Protein AF-A0A914LBF3-F1 (afdb_monomer_lite)

Sequence (104 aa):
METSFIPERTFPGDSPLQDTIKIFNRIMKYHSPISFFVFHPPNISDPVELNNFNKMINIIQNLPNTLHVQIWLNGYLEVSEEYGMKGAEELERHLKTDGVMEGR

Foldseek 3Di:
DPPDDDVLVVDDPPDPVNVVVVVVVVCCVLQPDDDDDDPDQFPCVDPVSVVVVVVVVVVVCPDPSRPDDDDVVVVLVVQCVVVPPVSNVVVVVVCVVVVVPPDD

Structure (mmCIF, N/CA/C/O backbone):
data_AF-A0A914LBF3-F1
#
_entry.id   AF-A0A914LBF3-F1
#
loop_
_atom_site.group_PDB
_atom_site.id
_atom_site.type_symbol
_atom_site.label_atom_id
_atom_site.label_alt_id
_atom_site.label_comp_id
_atom_site.label_asym_id
_atom_site.label_entity_id
_atom_site.label_seq_id
_atom_site.pdbx_PDB_ins_code
_atom_site.Cartn_x
_atom_site.Cartn_y
_atom_site.Cartn_z
_atom_site.occupancy
_atom_site.B_iso_or_equiv
_atom_site.auth_seq_id
_atom_site.auth_comp_id
_atom_site.auth_asym_id
_atom_site.auth_atom_id
_atom_site.pdbx_PDB_model_num
ATOM 1 N N . MET A 1 1 ? -33.937 3.669 1.494 1.00 38.25 1 MET A N 1
ATOM 2 C CA . MET A 1 1 ? -33.582 3.439 2.908 1.00 38.25 1 MET A CA 1
ATOM 3 C C . MET A 1 1 ? -32.070 3.427 2.982 1.00 38.25 1 MET A C 1
ATOM 5 O O . MET A 1 1 ? -31.472 2.520 2.425 1.00 38.25 1 MET A O 1
ATOM 9 N N . GLU A 1 2 ? -31.456 4.451 3.572 1.00 47.25 2 GLU A N 1
ATOM 10 C CA . GLU A 1 2 ? -30.031 4.396 3.907 1.00 47.25 2 GLU A CA 1
ATOM 11 C C . GLU A 1 2 ? -29.868 3.446 5.092 1.00 47.25 2 GLU A C 1
ATOM 13 O O . GLU A 1 2 ? -30.124 3.801 6.240 1.00 47.25 2 GLU A O 1
ATOM 18 N N . THR A 1 3 ? -29.499 2.202 4.816 1.00 51.06 3 THR A N 1
ATOM 19 C CA . THR A 1 3 ? -28.997 1.294 5.846 1.00 51.06 3 THR A CA 1
ATOM 20 C C . THR A 1 3 ? -27.512 1.586 6.023 1.00 51.06 3 THR A C 1
ATOM 22 O O . THR A 1 3 ? -26.664 0.821 5.566 1.00 51.06 3 THR A O 1
ATOM 25 N N . SER A 1 4 ? -27.173 2.730 6.621 1.00 66.75 4 SER A N 1
ATOM 26 C CA . SER A 1 4 ? -25.804 2.930 7.084 1.00 66.75 4 SER A CA 1
ATOM 27 C C . SER A 1 4 ? -25.610 2.033 8.302 1.00 66.75 4 SER A C 1
ATOM 29 O O . SER A 1 4 ? -26.270 2.173 9.331 1.00 66.75 4 SER A O 1
ATOM 31 N N . PHE A 1 5 ? -24.763 1.020 8.152 1.00 75.00 5 PHE A N 1
ATOM 32 C CA . PHE A 1 5 ? -24.291 0.234 9.281 1.00 75.00 5 PHE A CA 1
ATOM 33 C C . PHE A 1 5 ? -23.661 1.195 10.301 1.00 75.00 5 PHE A C 1
ATOM 35 O O . PHE A 1 5 ? -22.791 1.983 9.937 1.00 75.00 5 PHE A O 1
ATOM 42 N N . ILE A 1 6 ? -24.128 1.157 11.554 1.00 76.62 6 ILE A N 1
ATOM 43 C CA . ILE A 1 6 ? -23.588 1.953 12.667 1.00 76.62 6 ILE A CA 1
ATOM 44 C C . ILE A 1 6 ? -22.828 0.979 13.576 1.00 76.62 6 ILE A C 1
ATOM 46 O O . ILE A 1 6 ? -23.473 0.297 14.382 1.00 76.62 6 IL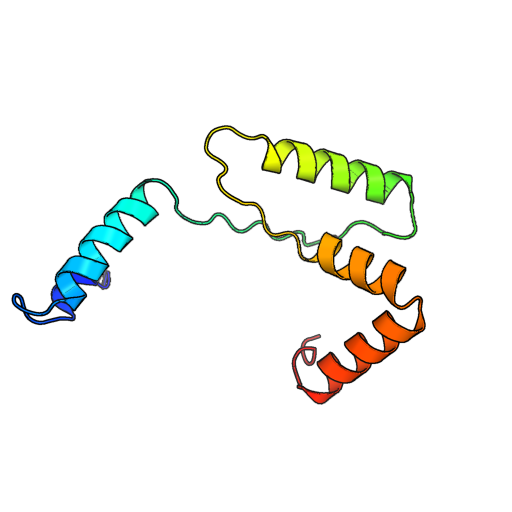E A O 1
ATOM 50 N N . PRO A 1 7 ? -21.490 0.874 13.451 1.00 75.06 7 PRO A N 1
ATOM 51 C CA . PRO A 1 7 ? -20.688 -0.114 14.172 1.00 75.06 7 PRO A CA 1
ATOM 52 C C . PRO A 1 7 ? -20.920 -0.096 15.688 1.00 75.06 7 PRO A C 1
ATOM 54 O O . PRO A 1 7 ? -20.982 -1.153 16.314 1.00 75.06 7 PRO A O 1
ATOM 57 N N . GLU A 1 8 ? -21.143 1.083 16.271 1.00 74.75 8 GLU A N 1
ATOM 58 C CA . GLU A 1 8 ? -21.365 1.299 17.705 1.00 74.75 8 GLU A CA 1
ATOM 59 C C . GLU A 1 8 ? -22.624 0.608 18.245 1.00 74.75 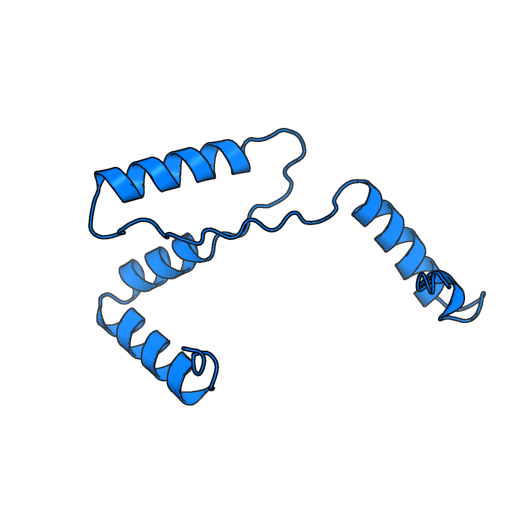8 GLU A C 1
ATOM 61 O O . GLU A 1 8 ? -22.708 0.333 19.440 1.00 74.75 8 GLU A O 1
ATOM 66 N N . ARG A 1 9 ? -23.604 0.312 17.380 1.00 80.62 9 ARG A N 1
ATOM 67 C CA . ARG A 1 9 ? -24.844 -0.390 17.757 1.00 80.62 9 ARG A CA 1
ATOM 68 C C . ARG A 1 9 ? -24.722 -1.912 17.682 1.00 80.62 9 ARG A C 1
ATOM 70 O O . ARG A 1 9 ? -25.665 -2.607 18.041 1.00 80.62 9 ARG A O 1
ATOM 77 N N . THR A 1 10 ? -23.583 -2.421 17.214 1.00 84.19 10 THR A N 1
ATOM 78 C CA . THR A 1 10 ? -23.348 -3.861 17.022 1.00 84.19 10 THR A CA 1
ATOM 79 C C . THR A 1 10 ? -23.048 -4.574 18.339 1.00 84.19 10 THR A C 1
ATOM 81 O O . THR A 1 10 ? -23.326 -5.762 18.468 1.00 84.19 10 THR A O 1
ATOM 84 N N . PHE A 1 11 ? -22.505 -3.858 19.329 1.00 84.81 11 PHE A N 1
ATOM 85 C CA . PHE A 1 11 ? -22.080 -4.429 20.606 1.00 84.81 11 PHE A CA 1
ATOM 86 C C . PHE A 1 11 ? -22.853 -3.827 21.789 1.00 84.81 11 PHE A C 1
ATOM 88 O O . PHE A 1 11 ? -23.205 -2.643 21.743 1.00 84.81 11 PHE A O 1
ATOM 95 N N . PRO A 1 12 ? -23.087 -4.612 22.861 1.00 84.94 12 PRO A N 1
ATOM 96 C CA . PRO A 1 12 ? -23.643 -4.114 24.118 1.00 84.94 12 PRO A CA 1
ATOM 97 C C . PRO A 1 12 ? -22.860 -2.921 24.683 1.00 84.94 12 PRO A C 1
ATOM 99 O O . PRO A 1 12 ? -21.648 -2.823 24.496 1.00 84.94 12 PRO A O 1
ATOM 102 N N . GLY A 1 13 ? -23.558 -2.026 25.389 1.00 80.06 13 GLY A N 1
ATOM 103 C CA . GLY A 1 13 ? -23.012 -0.766 25.922 1.00 80.06 13 GLY A CA 1
ATOM 104 C C . GLY A 1 13 ? -21.833 -0.909 26.889 1.00 80.06 13 GLY A C 1
ATOM 105 O O . GLY A 1 13 ? -21.025 0.002 27.024 1.00 80.06 13 GLY A O 1
ATOM 106 N N . ASP A 1 14 ? -21.745 -2.049 27.559 1.00 86.50 14 ASP A N 1
ATOM 107 C CA . ASP A 1 14 ? -20.717 -2.425 28.529 1.00 86.50 14 ASP A CA 1
ATOM 108 C C . ASP A 1 14 ? -19.603 -3.291 27.916 1.00 86.50 14 ASP A C 1
ATOM 110 O O . ASP A 1 14 ? -18.669 -3.694 28.609 1.00 86.50 14 ASP A O 1
ATOM 114 N N . SER A 1 15 ? -19.676 -3.582 26.613 1.00 86.69 15 SER A N 1
ATOM 115 C CA . SER A 1 15 ? -18.660 -4.373 25.933 1.00 86.69 15 SER A CA 1
ATOM 116 C C . SER A 1 15 ? -17.365 -3.571 25.766 1.00 86.69 15 SER A C 1
ATOM 118 O O . SER A 1 15 ? -17.397 -2.485 25.181 1.00 86.69 15 SER A O 1
ATOM 120 N N . PRO A 1 16 ? -16.195 -4.137 26.119 1.00 85.81 16 PRO A N 1
ATOM 121 C CA . PRO A 1 16 ? -14.895 -3.542 25.792 1.00 85.81 16 PRO A CA 1
ATOM 122 C C . PRO A 1 16 ? -14.710 -3.258 24.289 1.00 85.81 16 PRO A C 1
ATOM 124 O O . PRO A 1 16 ? -13.939 -2.378 23.906 1.00 85.81 16 PRO A O 1
ATOM 127 N N . LEU A 1 17 ? -15.450 -3.964 23.422 1.00 87.06 17 LEU A N 1
ATOM 128 C CA . LEU A 1 17 ? -15.426 -3.759 21.973 1.00 87.06 17 LEU A CA 1
ATOM 129 C C . LEU A 1 17 ? -16.046 -2.420 21.549 1.00 87.06 17 LEU A C 1
ATOM 131 O O . LEU A 1 17 ? -15.633 -1.866 20.528 1.00 87.06 17 LEU A O 1
ATOM 135 N N . GLN A 1 18 ? -16.974 -1.850 22.332 1.00 86.12 18 GLN A N 1
ATOM 136 C CA . GLN A 1 18 ? -17.455 -0.490 22.068 1.00 86.12 18 GLN A CA 1
ATOM 137 C C . GLN A 1 18 ? -16.329 0.535 22.191 1.00 86.12 18 GLN A C 1
ATOM 139 O O . GLN A 1 18 ? -16.257 1.469 21.390 1.00 86.12 18 GLN A O 1
ATOM 144 N N . ASP A 1 19 ? -15.437 0.368 23.164 1.00 84.69 19 ASP A N 1
ATOM 145 C CA . ASP A 1 19 ? -14.317 1.287 23.347 1.00 84.69 19 ASP A CA 1
ATOM 146 C C . ASP A 1 19 ? -13.280 1.126 22.235 1.00 84.69 19 ASP A C 1
ATOM 148 O O . ASP A 1 19 ? -12.766 2.124 21.724 1.00 84.69 19 ASP A O 1
ATOM 152 N N . THR A 1 20 ? -13.060 -0.106 21.763 1.00 87.69 20 THR A N 1
ATOM 153 C CA . THR A 1 20 ? -12.254 -0.358 20.560 1.00 87.69 20 THR A CA 1
ATOM 154 C C . THR A 1 20 ? -12.827 0.357 19.333 1.00 87.69 20 THR A C 1
ATOM 156 O O . THR A 1 20 ? -12.077 1.032 18.628 1.00 87.69 20 THR A O 1
ATOM 159 N N . ILE A 1 21 ? -14.145 0.291 19.096 1.00 86.69 21 ILE A N 1
ATOM 160 C CA . ILE A 1 21 ? -14.789 0.991 17.969 1.00 86.69 21 ILE A CA 1
ATOM 161 C C . ILE A 1 21 ? -14.627 2.505 18.083 1.00 86.69 21 ILE A C 1
ATOM 163 O O . ILE A 1 21 ? -14.311 3.154 17.089 1.00 86.69 21 ILE A O 1
ATOM 167 N N . LYS A 1 22 ? -14.803 3.090 19.274 1.00 83.19 22 LYS A N 1
ATOM 168 C CA . LYS A 1 22 ? -14.623 4.542 19.469 1.00 83.19 22 LYS A CA 1
ATOM 169 C C . LYS A 1 22 ? -13.200 4.980 19.122 1.00 83.19 22 LYS A C 1
ATOM 171 O O . LYS A 1 22 ? -13.019 5.997 18.450 1.00 83.19 22 LYS A O 1
ATOM 176 N N . ILE A 1 23 ? -12.197 4.217 19.564 1.00 85.19 23 ILE A N 1
ATOM 177 C CA . ILE A 1 23 ? -10.785 4.474 19.246 1.00 85.19 23 ILE A CA 1
ATOM 178 C C . ILE A 1 23 ? -10.558 4.340 17.738 1.00 85.19 23 ILE A C 1
ATOM 180 O O . ILE A 1 23 ? -9.999 5.248 17.124 1.00 85.19 23 ILE A O 1
ATOM 184 N N . PHE A 1 24 ? -11.046 3.256 17.135 1.00 84.81 24 PHE A N 1
ATOM 185 C CA . PHE A 1 24 ? -10.931 3.009 15.702 1.00 84.81 24 PHE A CA 1
ATOM 186 C C . PHE A 1 24 ? -11.570 4.130 14.874 1.00 84.81 24 PHE A C 1
ATOM 188 O O . PHE A 1 24 ? -10.905 4.718 14.028 1.00 84.81 24 PHE A O 1
ATOM 195 N N . ASN A 1 25 ? -12.813 4.515 15.170 1.00 83.31 25 ASN A N 1
ATOM 196 C CA . ASN A 1 25 ? -13.523 5.581 14.459 1.00 83.31 25 ASN A CA 1
ATOM 197 C C . ASN A 1 25 ? -12.821 6.931 14.606 1.00 83.31 25 ASN A C 1
ATOM 199 O O . ASN A 1 25 ? -12.772 7.711 13.654 1.00 83.31 25 ASN A O 1
ATOM 203 N N . ARG A 1 26 ? -12.217 7.202 15.770 1.00 83.06 26 ARG A N 1
ATOM 204 C CA . ARG A 1 26 ? -11.382 8.390 15.955 1.00 83.06 26 ARG A CA 1
ATOM 205 C C . ARG A 1 26 ? -10.153 8.350 15.051 1.00 83.06 26 ARG A C 1
ATOM 207 O O . ARG A 1 26 ? -9.878 9.356 14.412 1.00 83.06 26 ARG A O 1
ATOM 214 N N . ILE A 1 27 ? -9.447 7.223 14.970 1.00 81.31 27 ILE A N 1
ATOM 215 C CA . ILE A 1 27 ? -8.276 7.065 14.092 1.00 81.31 27 ILE A CA 1
ATOM 216 C C . ILE A 1 27 ? -8.691 7.221 12.625 1.00 81.31 27 ILE A C 1
ATOM 218 O O . ILE A 1 27 ? -8.134 8.055 11.916 1.00 81.31 27 ILE A O 1
ATOM 222 N N . MET A 1 28 ? -9.719 6.494 12.188 1.00 80.38 28 MET A N 1
ATOM 223 C CA . MET A 1 28 ? -10.184 6.486 10.797 1.00 80.38 28 MET A CA 1
ATOM 224 C C . MET A 1 28 ? -10.725 7.840 10.339 1.00 80.38 28 MET A C 1
ATOM 226 O O . MET A 1 28 ? -10.562 8.198 9.176 1.00 80.38 28 MET A O 1
ATOM 230 N N . LYS A 1 29 ? -11.304 8.638 11.246 1.00 80.25 29 LYS A N 1
ATOM 231 C CA . LYS A 1 29 ? -11.722 10.014 10.942 1.00 80.25 29 LYS A CA 1
ATOM 232 C C . LYS A 1 29 ? -10.554 10.900 10.489 1.00 80.25 29 LYS A C 1
ATOM 234 O O . LYS A 1 29 ? -10.772 11.805 9.688 1.00 80.25 29 LYS A O 1
ATOM 239 N N . TYR A 1 30 ? -9.346 10.668 11.003 1.00 78.56 30 TYR A N 1
ATOM 240 C CA . TYR A 1 30 ? -8.155 11.459 10.663 1.00 78.56 30 TYR A CA 1
ATOM 241 C C . TYR A 1 30 ? -7.217 10.752 9.677 1.00 78.56 30 TYR A C 1
ATOM 243 O O . TYR A 1 30 ? -6.434 11.418 9.006 1.00 78.56 30 TYR A O 1
ATOM 251 N N . HIS A 1 31 ? -7.300 9.424 9.580 1.00 78.56 31 HIS A N 1
ATOM 252 C CA . HIS A 1 31 ? -6.336 8.587 8.865 1.00 78.56 31 HIS A CA 1
ATOM 253 C C . HIS A 1 31 ? -7.008 7.518 7.999 1.00 78.56 31 HIS A C 1
ATOM 255 O O . HIS A 1 31 ? -6.521 6.393 7.912 1.00 78.56 31 HIS A O 1
ATOM 261 N N . SER A 1 32 ? -8.142 7.844 7.373 1.00 78.62 32 SER A N 1
ATOM 262 C CA . SER A 1 32 ? -8.800 6.902 6.467 1.00 78.62 32 SER A CA 1
ATOM 263 C C . SER A 1 32 ? -7.824 6.464 5.366 1.00 78.62 32 SER A C 1
ATOM 265 O O . SER A 1 32 ? -7.198 7.325 4.741 1.00 78.62 32 SER A O 1
ATOM 267 N N . PRO A 1 33 ? -7.696 5.154 5.098 1.00 80.50 33 PRO A N 1
ATOM 268 C CA . PRO A 1 33 ? -6.838 4.669 4.036 1.00 80.50 33 PRO A CA 1
ATOM 269 C C . PRO A 1 33 ? -7.357 5.182 2.694 1.00 80.50 33 PRO A C 1
ATOM 271 O O . PRO A 1 33 ? -8.563 5.210 2.441 1.00 80.50 33 PRO A O 1
ATOM 274 N N . ILE A 1 34 ? -6.424 5.582 1.837 1.00 81.06 34 ILE A N 1
ATOM 275 C CA . ILE A 1 34 ? -6.690 5.926 0.445 1.00 81.06 34 ILE A CA 1
ATOM 276 C C . ILE A 1 34 ? -6.011 4.857 -0.400 1.00 81.06 34 ILE A C 1
ATOM 278 O O . ILE A 1 34 ? -4.810 4.622 -0.269 1.00 81.06 34 ILE A O 1
ATOM 282 N N . SER A 1 35 ? -6.785 4.203 -1.258 1.00 82.62 35 SER A N 1
ATOM 283 C CA . SER A 1 35 ? -6.273 3.212 -2.200 1.00 82.62 35 SER A CA 1
ATOM 284 C C . SER A 1 35 ? -6.172 3.833 -3.586 1.00 82.62 35 SER A C 1
ATOM 286 O O . SER A 1 35 ? -7.152 4.362 -4.108 1.00 82.62 35 SER A O 1
ATOM 288 N N . PHE A 1 36 ? -4.988 3.748 -4.188 1.00 79.25 36 PHE A N 1
ATOM 289 C CA . PHE A 1 36 ? -4.754 4.138 -5.573 1.00 79.25 36 PHE A CA 1
ATOM 290 C C . PHE A 1 36 ? -4.633 2.880 -6.426 1.00 79.25 36 PHE A C 1
ATOM 292 O O . PHE A 1 36 ? -3.840 1.993 -6.115 1.00 79.25 36 PHE A O 1
ATOM 299 N N . PHE A 1 37 ? -5.404 2.819 -7.508 1.00 81.06 37 PHE A N 1
ATOM 300 C CA . PHE A 1 37 ? -5.350 1.728 -8.474 1.00 81.06 37 PHE A CA 1
ATOM 301 C C . PHE A 1 37 ? -4.755 2.248 -9.776 1.00 81.06 37 PHE A C 1
ATOM 303 O O . PHE A 1 37 ? -5.263 3.201 -10.369 1.00 81.06 37 PHE A O 1
ATOM 310 N N . VAL A 1 38 ? -3.659 1.630 -10.208 1.00 78.88 38 VAL A N 1
ATOM 311 C CA . VAL A 1 38 ? -2.970 1.979 -11.450 1.00 78.88 38 VAL A CA 1
ATOM 312 C C . VAL A 1 38 ? -3.364 0.950 -12.500 1.00 78.88 38 VAL A C 1
ATOM 314 O O . VAL A 1 38 ? -2.898 -0.181 -12.474 1.00 78.88 38 VAL A O 1
ATOM 317 N N . PHE A 1 39 ? -4.257 1.344 -13.408 1.00 77.94 39 PHE A N 1
ATOM 318 C CA . PHE A 1 39 ? -4.796 0.447 -14.439 1.00 77.94 39 PHE A CA 1
ATOM 319 C C . PHE A 1 39 ? -3.801 0.141 -15.564 1.00 77.94 39 PHE A C 1
ATOM 321 O O . PHE A 1 39 ? -3.909 -0.890 -16.215 1.00 77.94 39 PHE A O 1
ATOM 328 N N . HIS A 1 40 ? -2.830 1.027 -15.776 1.00 82.38 40 HIS A N 1
ATOM 329 C CA . HIS A 1 40 ? -1.744 0.839 -16.732 1.00 82.38 40 HIS A CA 1
ATOM 330 C C . HIS A 1 40 ? -0.430 0.901 -15.949 1.00 82.38 40 HIS A C 1
ATOM 332 O O . HIS A 1 40 ? 0.068 2.005 -15.706 1.00 82.38 40 HIS A O 1
ATOM 338 N N . PRO A 1 41 ? 0.068 -0.240 -15.436 1.00 81.88 41 PRO A N 1
ATOM 339 C CA . PRO A 1 41 ? 1.307 -0.259 -14.670 1.00 81.88 41 PRO A CA 1
ATOM 340 C C . PRO A 1 41 ? 2.485 0.168 -15.559 1.00 81.88 41 PRO A C 1
ATOM 342 O O . PRO A 1 41 ? 2.427 -0.038 -16.773 1.00 81.88 41 PRO A O 1
ATOM 345 N N . PRO A 1 42 ? 3.549 0.757 -14.982 1.00 85.75 42 PRO A N 1
ATOM 346 C CA . PRO A 1 42 ? 4.736 1.100 -15.756 1.00 85.75 42 PRO A CA 1
ATOM 347 C C . PRO A 1 42 ? 5.358 -0.166 -16.350 1.00 85.75 42 PRO A C 1
ATOM 349 O O . PRO A 1 42 ? 5.398 -1.214 -15.694 1.00 85.75 42 PRO A O 1
ATOM 352 N N . ASN A 1 43 ? 5.911 -0.064 -17.554 1.00 87.25 43 ASN A N 1
ATOM 353 C CA . ASN A 1 43 ? 6.822 -1.083 -18.044 1.00 87.25 43 ASN A CA 1
ATOM 354 C C . ASN A 1 43 ? 8.110 -1.045 -17.209 1.00 87.25 43 ASN A C 1
ATOM 356 O O . ASN A 1 43 ? 8.972 -0.193 -17.405 1.00 87.25 43 ASN A O 1
ATOM 360 N N . ILE A 1 44 ? 8.256 -1.985 -16.276 1.00 85.31 44 ILE A N 1
ATOM 361 C CA . ILE A 1 44 ? 9.398 -2.035 -15.350 1.00 85.31 44 ILE A CA 1
ATOM 362 C C . ILE A 1 44 ? 10.736 -2.335 -16.039 1.00 85.31 44 ILE A C 1
ATOM 364 O O . ILE A 1 44 ? 11.789 -2.099 -15.454 1.00 85.31 44 ILE A O 1
ATOM 368 N N . SER A 1 45 ? 10.706 -2.847 -17.274 1.00 84.50 45 SER A N 1
ATOM 369 C CA . SER A 1 45 ? 11.904 -3.040 -18.096 1.00 84.50 45 SER A CA 1
ATOM 370 C C . SER A 1 45 ? 12.327 -1.766 -18.834 1.00 84.50 45 SER A C 1
ATOM 372 O O . SER A 1 45 ? 13.454 -1.703 -19.323 1.00 84.50 45 SER A O 1
ATOM 374 N N . ASP A 1 46 ? 11.454 -0.755 -18.915 1.00 90.44 46 ASP A N 1
ATOM 375 C CA . ASP A 1 46 ? 11.800 0.568 -19.425 1.00 90.44 46 ASP A CA 1
ATOM 376 C C . ASP A 1 46 ? 12.274 1.463 -18.258 1.00 90.44 46 ASP A C 1
ATOM 378 O O . ASP A 1 46 ? 11.483 1.827 -17.378 1.00 90.44 46 ASP A O 1
ATOM 382 N N . PRO A 1 47 ? 13.559 1.867 -18.229 1.00 88.69 47 PRO A N 1
ATOM 383 C CA . PRO A 1 47 ? 14.101 2.671 -17.136 1.00 88.69 47 PRO A CA 1
ATOM 384 C C . PRO A 1 47 ? 13.463 4.064 -17.034 1.00 88.69 47 PRO A C 1
ATOM 386 O O . PRO A 1 47 ? 13.458 4.660 -15.953 1.00 88.69 47 PRO A O 1
ATOM 389 N N . VAL A 1 48 ? 12.926 4.608 -18.131 1.00 92.75 48 VAL A N 1
ATOM 390 C CA . VAL A 1 48 ? 12.255 5.914 -18.137 1.00 92.75 48 VAL A CA 1
ATOM 391 C C . VAL A 1 48 ? 10.884 5.800 -17.482 1.00 92.75 48 VAL A C 1
ATOM 393 O O . VAL A 1 48 ? 10.562 6.611 -16.607 1.00 92.75 48 VAL A O 1
ATOM 396 N N . GLU A 1 49 ? 10.096 4.791 -17.856 1.00 90.12 49 GLU A N 1
ATOM 397 C CA . GLU A 1 49 ? 8.779 4.556 -17.253 1.00 90.12 49 GLU A CA 1
ATOM 398 C C . GLU A 1 49 ? 8.889 4.222 -15.764 1.00 90.12 49 GLU A C 1
ATOM 400 O O . GLU A 1 49 ? 8.187 4.828 -14.947 1.00 90.12 49 GLU A O 1
ATOM 405 N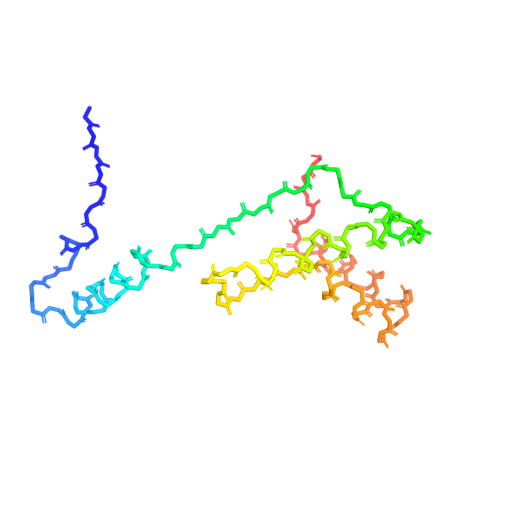 N . LEU A 1 50 ? 9.824 3.343 -15.390 1.00 87.81 50 LEU A N 1
ATOM 406 C CA . LEU A 1 50 ? 10.071 2.987 -13.992 1.00 87.81 50 LEU A CA 1
ATOM 407 C C . LEU A 1 50 ? 10.480 4.209 -13.154 1.00 87.81 50 LEU A C 1
ATOM 409 O O . LEU A 1 50 ? 9.945 4.436 -12.067 1.00 87.81 50 LEU A O 1
ATOM 413 N N . ASN A 1 51 ? 11.383 5.048 -13.670 1.00 89.81 51 ASN A N 1
ATOM 414 C CA . ASN A 1 51 ? 11.788 6.280 -12.990 1.00 89.81 51 ASN A CA 1
ATOM 415 C C . ASN A 1 51 ? 10.617 7.263 -12.824 1.00 89.81 51 ASN A C 1
ATOM 417 O O . ASN A 1 51 ? 10.471 7.888 -11.772 1.00 89.81 51 ASN A O 1
ATOM 421 N N . ASN A 1 52 ? 9.765 7.406 -13.841 1.00 90.44 52 ASN A N 1
ATOM 422 C CA . ASN A 1 52 ? 8.590 8.276 -13.766 1.00 90.44 52 ASN A CA 1
ATOM 423 C C . ASN A 1 52 ? 7.576 7.774 -12.731 1.00 90.44 52 ASN A C 1
ATOM 425 O O . ASN A 1 52 ? 7.062 8.574 -11.943 1.00 90.44 52 ASN A O 1
ATOM 429 N N . PHE A 1 53 ? 7.342 6.462 -12.679 1.00 88.38 53 PHE A N 1
ATOM 430 C CA . PHE A 1 53 ? 6.504 5.851 -11.652 1.00 88.38 53 PHE A CA 1
ATOM 431 C C . PHE A 1 53 ? 7.067 6.091 -10.245 1.00 88.38 53 PHE A C 1
ATOM 433 O O . PHE A 1 53 ? 6.350 6.574 -9.367 1.00 88.38 53 PHE A O 1
ATOM 440 N N . ASN A 1 54 ? 8.368 5.865 -10.045 1.00 87.25 54 ASN A N 1
ATOM 441 C CA . ASN A 1 54 ? 9.026 6.085 -8.755 1.00 87.25 54 ASN A CA 1
ATOM 442 C C . ASN A 1 54 ? 8.961 7.551 -8.299 1.00 87.25 54 ASN A C 1
ATOM 444 O O . ASN A 1 54 ? 8.769 7.822 -7.114 1.00 87.25 54 ASN A O 1
ATOM 448 N N . LYS A 1 55 ? 9.041 8.518 -9.223 1.00 90.88 55 LYS A N 1
ATOM 449 C CA . LYS A 1 55 ? 8.832 9.940 -8.898 1.00 90.88 55 LYS A CA 1
ATOM 450 C C . LYS A 1 55 ? 7.416 10.218 -8.402 1.00 90.88 55 LYS A C 1
ATOM 452 O O . LYS A 1 55 ? 7.260 10.922 -7.407 1.00 90.88 55 LYS A O 1
ATOM 457 N N . MET A 1 56 ? 6.397 9.675 -9.071 1.00 88.25 56 MET A N 1
ATOM 458 C CA . MET A 1 56 ? 4.998 9.816 -8.645 1.00 88.25 56 MET A CA 1
ATOM 459 C C . MET A 1 56 ? 4.793 9.238 -7.242 1.00 88.25 56 MET A C 1
ATOM 461 O O . MET A 1 56 ? 4.226 9.897 -6.373 1.00 88.25 56 MET A O 1
ATOM 465 N N . ILE A 1 57 ? 5.305 8.031 -7.013 1.00 86.88 57 ILE A N 1
ATOM 466 C CA . ILE A 1 57 ? 5.291 7.372 -5.709 1.00 86.88 57 ILE A CA 1
ATOM 467 C C . ILE A 1 57 ? 5.949 8.235 -4.629 1.00 86.88 57 ILE A C 1
ATOM 469 O O . ILE A 1 57 ? 5.357 8.446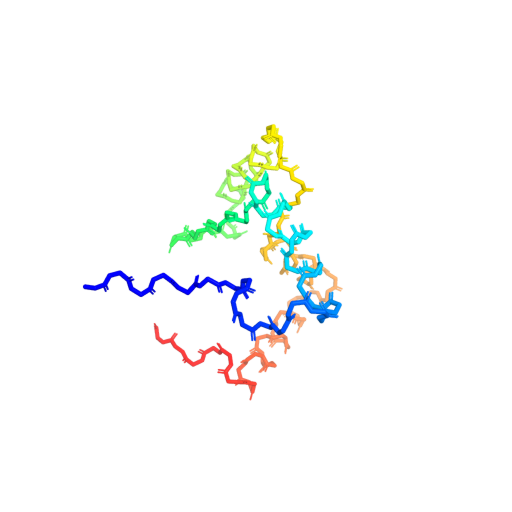 -3.570 1.00 86.88 57 ILE A O 1
ATOM 473 N N . ASN A 1 58 ? 7.137 8.773 -4.909 1.00 88.19 58 ASN A N 1
ATOM 474 C CA . ASN A 1 58 ? 7.869 9.604 -3.961 1.00 88.19 58 ASN A CA 1
ATOM 475 C C . ASN A 1 58 ? 7.079 10.873 -3.603 1.00 88.19 58 ASN A C 1
ATOM 477 O O . ASN A 1 58 ? 7.048 11.282 -2.446 1.00 88.19 58 ASN A O 1
ATOM 481 N N . ILE A 1 59 ? 6.386 11.484 -4.569 1.00 89.31 59 ILE A N 1
ATOM 482 C CA . ILE A 1 59 ? 5.501 12.626 -4.297 1.00 89.31 59 ILE A CA 1
ATOM 483 C C . ILE A 1 59 ? 4.390 12.220 -3.322 1.00 89.31 59 ILE A C 1
ATOM 485 O O . ILE A 1 59 ? 4.178 12.920 -2.336 1.00 89.31 59 ILE A O 1
ATOM 489 N N . ILE A 1 60 ? 3.724 11.085 -3.561 1.00 85.69 60 ILE A N 1
ATOM 490 C CA . ILE A 1 60 ? 2.629 10.589 -2.710 1.00 85.69 60 ILE A CA 1
ATOM 491 C C . ILE A 1 60 ? 3.125 10.303 -1.287 1.00 85.69 60 ILE A C 1
ATOM 493 O O . ILE A 1 60 ? 2.488 10.720 -0.324 1.00 85.69 60 ILE A O 1
ATOM 497 N N . GLN A 1 61 ? 4.278 9.646 -1.149 1.00 85.31 61 GLN A N 1
ATOM 498 C CA . GLN A 1 61 ? 4.889 9.333 0.149 1.00 85.31 61 GLN A CA 1
ATOM 499 C C . GLN A 1 61 ? 5.225 10.574 0.979 1.00 85.31 61 GLN A C 1
ATOM 501 O O . GLN A 1 61 ? 5.168 10.518 2.205 1.00 85.31 61 GLN A O 1
ATOM 506 N N . ASN A 1 62 ? 5.536 11.692 0.322 1.00 88.94 62 ASN A N 1
ATOM 507 C CA . ASN A 1 62 ? 5.899 12.947 0.978 1.00 88.94 62 ASN A CA 1
ATOM 508 C C . ASN A 1 62 ? 4.726 13.934 1.116 1.00 88.94 62 ASN A C 1
ATOM 510 O O . ASN A 1 62 ? 4.938 15.079 1.525 1.00 88.94 62 ASN A O 1
ATOM 514 N N . LEU A 1 63 ? 3.490 13.536 0.789 1.00 86.62 63 LEU A N 1
ATOM 515 C CA . LEU A 1 63 ? 2.327 14.392 1.022 1.00 86.62 63 LEU A CA 1
ATOM 516 C C . LEU A 1 63 ? 2.104 14.608 2.530 1.00 86.62 63 LEU A C 1
ATOM 518 O O . LEU A 1 63 ? 2.228 13.658 3.312 1.00 86.62 63 LEU A O 1
ATOM 522 N N . PRO A 1 64 ? 1.707 15.820 2.961 1.00 83.81 64 PRO A N 1
ATOM 523 C CA . PRO A 1 64 ? 1.386 16.088 4.359 1.00 83.81 64 PRO A CA 1
ATOM 524 C C . PRO A 1 64 ? 0.319 15.123 4.891 1.00 83.81 64 PRO A C 1
ATOM 526 O O . PRO A 1 64 ? -0.691 14.892 4.230 1.00 83.81 64 PRO A O 1
ATOM 529 N N . ASN A 1 65 ? 0.508 14.624 6.116 1.00 78.62 65 ASN A N 1
ATOM 530 C CA . ASN A 1 65 ? -0.386 13.670 6.797 1.00 78.62 65 ASN A CA 1
ATOM 531 C C . ASN A 1 65 ? -0.410 12.245 6.215 1.00 78.62 65 ASN A C 1
ATOM 533 O O . ASN A 1 65 ? -1.275 11.447 6.580 1.00 78.62 65 ASN A O 1
ATOM 537 N N . THR A 1 66 ? 0.557 11.897 5.369 1.00 78.94 66 THR A N 1
ATOM 538 C CA . THR A 1 66 ? 0.777 10.511 4.946 1.00 78.94 66 THR A CA 1
ATOM 539 C C . THR A 1 66 ? 1.526 9.760 6.044 1.00 78.94 66 THR A C 1
ATOM 541 O O . THR A 1 66 ? 2.679 10.063 6.330 1.00 78.94 66 THR A O 1
ATOM 544 N N . LEU A 1 67 ? 0.862 8.798 6.692 1.00 70.31 67 LEU A N 1
ATOM 545 C CA . LEU A 1 67 ? 1.478 7.973 7.743 1.00 70.31 67 LEU A CA 1
ATOM 546 C C . LEU A 1 67 ? 2.298 6.813 7.170 1.00 70.31 67 LEU A C 1
ATOM 548 O O . LEU A 1 67 ? 3.373 6.507 7.674 1.00 70.31 67 LEU A O 1
ATOM 552 N N . HIS A 1 68 ? 1.768 6.143 6.147 1.00 73.56 68 HIS A N 1
ATOM 553 C CA . HIS A 1 68 ? 2.381 4.967 5.542 1.00 73.56 68 HIS A CA 1
ATOM 554 C C . HIS A 1 68 ? 1.842 4.779 4.121 1.00 73.56 68 HIS A C 1
ATOM 556 O O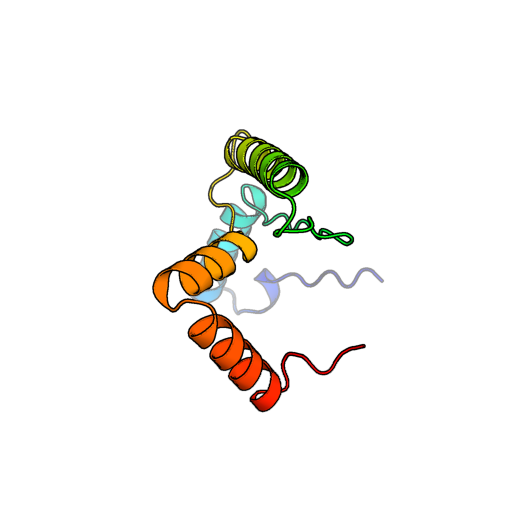 . HIS A 1 68 ? 0.632 4.857 3.907 1.00 73.56 68 HIS A O 1
ATOM 562 N N . VAL A 1 69 ? 2.718 4.477 3.160 1.00 75.44 69 VAL A N 1
ATOM 563 C CA . VAL A 1 69 ? 2.330 4.089 1.795 1.00 75.44 69 VAL A CA 1
ATOM 564 C C . VAL A 1 69 ? 2.839 2.681 1.543 1.00 75.44 69 VAL A C 1
ATOM 566 O O . VAL A 1 69 ? 4.044 2.444 1.563 1.00 75.44 69 VAL A O 1
ATOM 569 N N . GLN A 1 70 ? 1.923 1.745 1.310 1.00 76.00 70 GLN A N 1
ATOM 570 C CA . GLN A 1 70 ? 2.276 0.386 0.917 1.00 76.00 70 GLN A CA 1
ATOM 571 C C . GLN A 1 70 ? 2.292 0.286 -0.608 1.00 76.00 70 GLN A C 1
ATOM 573 O O . GLN A 1 70 ? 1.309 0.631 -1.264 1.00 76.00 70 GLN A O 1
ATOM 578 N N . ILE A 1 71 ? 3.409 -0.181 -1.168 1.00 82.50 71 ILE A N 1
ATOM 579 C CA . ILE A 1 71 ? 3.621 -0.268 -2.616 1.00 82.50 71 ILE A CA 1
ATOM 580 C C . ILE A 1 71 ? 4.059 -1.680 -2.947 1.00 82.50 71 ILE A C 1
ATOM 582 O O . ILE A 1 71 ? 5.199 -2.067 -2.707 1.00 82.50 71 ILE A O 1
ATOM 586 N N . TRP A 1 72 ? 3.140 -2.441 -3.525 1.00 78.50 72 TRP A N 1
ATOM 587 C CA . TRP A 1 72 ? 3.361 -3.839 -3.884 1.00 78.50 72 TRP A CA 1
ATOM 588 C C . TRP A 1 72 ? 4.506 -4.023 -4.884 1.00 78.50 72 TRP A C 1
ATOM 590 O O . TRP A 1 72 ? 5.232 -5.009 -4.803 1.00 78.50 72 TRP A O 1
ATOM 600 N N . LEU A 1 73 ? 4.716 -3.047 -5.777 1.00 79.31 73 LEU A N 1
ATOM 601 C CA . LEU A 1 73 ? 5.802 -3.099 -6.753 1.00 79.31 73 LEU A CA 1
ATOM 602 C C . LEU A 1 73 ? 7.188 -3.111 -6.093 1.00 79.31 73 LEU A C 1
ATOM 604 O O . LEU A 1 73 ? 8.056 -3.838 -6.557 1.00 79.31 73 LEU A O 1
ATOM 608 N N . ASN A 1 74 ? 7.392 -2.365 -5.002 1.00 80.75 74 ASN A N 1
ATOM 609 C CA . ASN A 1 74 ? 8.684 -2.349 -4.312 1.00 80.75 74 ASN A CA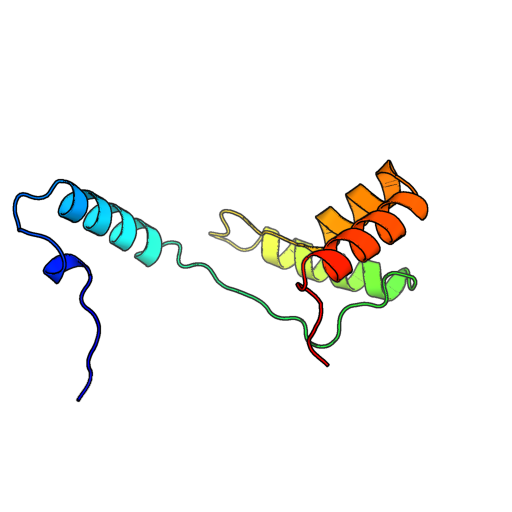 1
ATOM 610 C C . ASN A 1 74 ? 9.005 -3.726 -3.726 1.00 80.75 74 ASN A C 1
ATOM 612 O O . ASN A 1 74 ? 10.104 -4.223 -3.931 1.00 80.75 74 ASN A O 1
ATOM 616 N N . GLY A 1 75 ? 8.021 -4.376 -3.095 1.00 80.06 75 GLY A N 1
ATOM 617 C CA . GLY A 1 75 ? 8.195 -5.740 -2.590 1.00 80.06 75 GLY A CA 1
ATOM 618 C C . GLY A 1 75 ? 8.494 -6.745 -3.706 1.00 80.06 75 GLY A C 1
ATOM 619 O O . GLY A 1 75 ? 9.337 -7.619 -3.539 1.00 80.06 75 GLY A O 1
ATOM 620 N N . TYR A 1 76 ? 7.861 -6.598 -4.876 1.00 78.56 76 TYR A N 1
ATOM 621 C CA . TYR A 1 76 ? 8.187 -7.423 -6.042 1.00 78.56 76 TYR A CA 1
ATOM 622 C C . TYR A 1 76 ? 9.629 -7.207 -6.530 1.00 78.56 76 TYR A C 1
ATOM 624 O O . TYR A 1 76 ? 10.318 -8.179 -6.842 1.00 78.56 76 TYR A O 1
ATOM 632 N N . LEU A 1 77 ? 10.093 -5.954 -6.597 1.00 78.25 77 LEU A N 1
ATOM 633 C CA . LEU A 1 77 ? 11.457 -5.626 -7.024 1.00 78.25 77 LEU A CA 1
ATOM 634 C C . LEU A 1 77 ? 12.503 -6.148 -6.032 1.00 78.25 77 LEU A C 1
ATOM 636 O O . LEU A 1 77 ? 13.465 -6.772 -6.464 1.00 78.25 77 LEU A O 1
ATOM 640 N N . GLU A 1 78 ? 12.276 -5.980 -4.727 1.00 80.00 78 GLU A N 1
ATOM 641 C CA . GLU A 1 78 ? 13.147 -6.516 -3.671 1.00 80.00 78 GLU A CA 1
ATOM 642 C C . GLU A 1 78 ? 13.283 -8.041 -3.778 1.00 80.00 78 GLU A C 1
ATOM 644 O O . GLU A 1 78 ? 14.397 -8.560 -3.821 1.00 80.00 78 GLU A O 1
ATOM 649 N N . VAL A 1 79 ? 12.165 -8.763 -3.930 1.00 76.12 79 VAL A N 1
ATOM 650 C CA . VAL A 1 79 ? 12.180 -10.225 -4.130 1.00 76.12 79 VAL A CA 1
ATOM 651 C C . VAL A 1 79 ? 12.891 -10.604 -5.434 1.00 76.12 79 VAL A C 1
ATOM 653 O O . VAL A 1 79 ? 13.631 -11.587 -5.482 1.00 76.12 79 VAL A O 1
ATOM 656 N N . SER A 1 80 ? 12.693 -9.830 -6.500 1.00 70.38 80 SER A N 1
ATOM 657 C CA . SER A 1 80 ? 13.329 -10.087 -7.798 1.00 70.38 80 SER A CA 1
ATOM 658 C C . SER A 1 80 ? 14.846 -9.879 -7.756 1.00 70.38 80 SER A C 1
ATOM 660 O O . SER A 1 80 ? 15.580 -10.617 -8.415 1.00 70.38 80 SER A O 1
ATOM 662 N N . GLU A 1 81 ? 15.326 -8.902 -6.982 1.00 72.38 81 GLU A N 1
ATOM 663 C CA . GLU A 1 81 ? 16.754 -8.654 -6.760 1.00 72.38 81 GLU A CA 1
ATOM 664 C C . GLU A 1 81 ? 17.380 -9.693 -5.817 1.00 72.38 81 GLU A C 1
ATOM 666 O O . GLU A 1 81 ? 18.461 -10.206 -6.110 1.00 72.38 81 GLU A O 1
ATOM 671 N N . GLU A 1 82 ? 16.698 -10.049 -4.723 1.00 66.19 82 GLU A N 1
ATOM 672 C CA . GLU A 1 82 ? 17.197 -10.984 -3.703 1.00 66.19 82 GLU A CA 1
ATOM 673 C C . GLU A 1 82 ? 17.311 -12.425 -4.227 1.00 66.19 82 GLU A C 1
ATOM 675 O O . GLU A 1 82 ? 18.288 -13.121 -3.942 1.00 66.19 82 GLU A O 1
ATOM 680 N N . TYR A 1 83 ? 16.347 -12.874 -5.034 1.00 60.09 83 TYR A N 1
ATOM 681 C CA . TYR A 1 83 ? 16.278 -14.261 -5.509 1.00 60.09 83 TYR A CA 1
ATOM 682 C C . TYR A 1 83 ? 16.640 -14.428 -6.995 1.00 60.09 83 TYR A C 1
ATOM 684 O O . TYR A 1 83 ? 16.682 -15.555 -7.510 1.00 60.09 83 TYR A O 1
ATOM 692 N N . GLY A 1 84 ? 16.899 -13.327 -7.710 1.00 62.06 84 GLY A N 1
ATOM 693 C CA . GLY A 1 84 ? 17.012 -13.318 -9.169 1.00 62.06 84 GLY A CA 1
ATOM 694 C C . GLY A 1 84 ? 15.730 -13.808 -9.865 1.00 62.06 84 GLY A C 1
ATOM 695 O O . GLY A 1 84 ? 14.720 -14.108 -9.230 1.00 62.06 84 GLY A O 1
ATOM 696 N N . MET A 1 85 ? 15.780 -13.975 -11.194 1.00 55.12 85 MET A N 1
ATOM 697 C CA . MET A 1 85 ? 14.654 -14.464 -12.024 1.00 55.12 85 MET A CA 1
ATOM 698 C C . MET A 1 85 ? 13.994 -15.760 -11.499 1.00 55.12 85 MET A C 1
ATOM 700 O O . MET A 1 85 ? 12.826 -16.007 -11.776 1.00 55.12 85 MET A O 1
ATOM 704 N N . LYS A 1 86 ? 14.708 -16.570 -10.704 1.00 57.44 86 LYS A N 1
ATOM 705 C CA . LYS A 1 86 ? 14.173 -17.801 -10.105 1.00 57.44 86 LYS A CA 1
ATOM 706 C C . LYS A 1 86 ? 13.148 -17.548 -8.995 1.00 57.44 86 LYS A C 1
ATOM 708 O O . LYS A 1 86 ? 12.191 -18.306 -8.901 1.00 57.44 86 LYS A O 1
ATOM 713 N N . GLY A 1 87 ? 13.306 -16.499 -8.183 1.00 58.09 87 GLY A N 1
ATOM 714 C CA . GLY A 1 87 ? 12.343 -16.191 -7.117 1.00 58.09 87 GLY A CA 1
ATOM 715 C C . GLY A 1 87 ? 11.026 -15.636 -7.641 1.00 58.09 87 GLY A C 1
ATOM 716 O O . GLY A 1 87 ? 9.968 -15.993 -7.131 1.00 58.09 87 GLY A O 1
ATOM 717 N N . ALA A 1 88 ? 11.079 -14.831 -8.705 1.00 57.78 88 ALA A N 1
ATOM 718 C CA . ALA A 1 88 ? 9.883 -14.332 -9.377 1.00 57.78 88 ALA A CA 1
ATOM 719 C C . ALA A 1 88 ? 9.077 -15.477 -10.021 1.00 57.78 88 ALA A C 1
ATOM 721 O O . ALA A 1 88 ? 7.866 -15.552 -9.824 1.00 57.78 88 ALA A O 1
ATOM 722 N N . GLU A 1 89 ? 9.742 -16.419 -10.704 1.00 63.88 89 GLU A N 1
ATOM 723 C CA . GLU A 1 89 ? 9.098 -17.612 -11.279 1.00 63.88 89 GLU A CA 1
ATOM 724 C C . GLU A 1 89 ? 8.487 -18.534 -10.207 1.00 63.88 89 GLU A C 1
ATOM 726 O O . GLU A 1 89 ? 7.429 -19.131 -10.419 1.00 63.88 89 GLU A O 1
ATOM 731 N N . GLU A 1 90 ? 9.132 -18.662 -9.046 1.00 63.25 90 GLU A N 1
ATOM 732 C CA . GLU A 1 90 ? 8.669 -19.510 -7.942 1.00 63.25 90 GLU A CA 1
ATOM 733 C C . GLU A 1 90 ? 7.517 -18.872 -7.148 1.00 63.25 90 GLU A C 1
ATOM 735 O O . GLU A 1 90 ? 6.596 -19.580 -6.728 1.00 63.25 90 GLU A O 1
ATOM 740 N N . LEU A 1 91 ? 7.514 -17.539 -7.019 1.00 63.31 91 LEU A N 1
ATOM 741 C CA . LEU A 1 91 ? 6.398 -16.759 -6.481 1.00 63.31 91 LEU A CA 1
ATOM 742 C C . LEU A 1 91 ? 5.191 -16.807 -7.427 1.00 63.31 91 LEU A C 1
ATOM 744 O O . LEU A 1 91 ? 4.071 -17.060 -6.988 1.00 63.31 91 LEU A O 1
ATOM 748 N N . GLU A 1 92 ? 5.407 -16.634 -8.734 1.00 65.31 92 GLU A N 1
ATOM 749 C CA . GLU A 1 92 ? 4.348 -16.743 -9.741 1.00 65.31 92 GLU A CA 1
ATOM 750 C C . GLU A 1 92 ? 3.765 -18.165 -9.785 1.00 65.31 92 GLU A C 1
ATOM 752 O O . GLU A 1 92 ? 2.552 -18.342 -9.934 1.00 65.31 92 GLU A O 1
ATOM 757 N N . ARG A 1 93 ? 4.609 -19.190 -9.590 1.00 68.38 93 ARG A N 1
ATOM 758 C CA . ARG A 1 93 ? 4.164 -20.579 -9.435 1.00 68.38 93 ARG A CA 1
ATOM 759 C C . ARG A 1 93 ? 3.298 -20.738 -8.186 1.00 68.38 93 ARG A C 1
ATOM 761 O O . ARG A 1 93 ? 2.194 -21.248 -8.332 1.00 68.38 93 ARG A O 1
ATOM 768 N N . HIS A 1 94 ? 3.739 -20.250 -7.020 1.00 65.62 94 HIS A N 1
ATOM 769 C CA . HIS A 1 94 ? 2.963 -20.300 -5.771 1.00 65.62 94 HIS A CA 1
ATOM 770 C C . HIS A 1 94 ? 1.601 -19.609 -5.902 1.00 65.62 94 HIS A C 1
ATOM 772 O O . HIS A 1 94 ? 0.578 -20.227 -5.613 1.00 65.62 94 HIS A O 1
ATOM 778 N N . LEU A 1 95 ? 1.568 -18.385 -6.439 1.00 64.31 95 LEU A N 1
ATOM 779 C CA . LEU A 1 95 ? 0.336 -17.610 -6.628 1.00 64.31 95 LEU A CA 1
ATOM 780 C C . LEU A 1 95 ? -0.660 -18.279 -7.592 1.00 64.31 95 LEU A C 1
ATOM 782 O O . LEU A 1 95 ? -1.873 -18.120 -7.433 1.00 64.31 95 LEU A O 1
ATOM 786 N N . LYS A 1 96 ? -0.168 -19.043 -8.577 1.00 68.06 96 LYS A N 1
ATOM 787 C CA . LYS A 1 96 ? -1.005 -19.867 -9.465 1.00 68.06 96 LYS A CA 1
ATOM 788 C C . LYS A 1 96 ? -1.526 -21.128 -8.771 1.00 68.06 96 LYS A C 1
ATOM 790 O O . LYS A 1 96 ? -2.684 -21.475 -8.979 1.00 68.06 96 LYS A O 1
ATOM 795 N N . THR A 1 97 ? -0.723 -21.798 -7.941 1.00 68.06 97 THR A N 1
ATOM 796 C CA . THR A 1 97 ? -1.183 -22.961 -7.149 1.00 68.06 97 THR A CA 1
ATOM 797 C C . THR A 1 97 ? -2.201 -22.592 -6.075 1.00 68.06 97 THR A C 1
ATOM 799 O O . THR A 1 97 ? -3.105 -23.382 -5.819 1.00 68.06 97 THR A O 1
ATOM 802 N N . ASP A 1 98 ? -2.101 -21.392 -5.501 1.00 62.28 98 ASP A N 1
ATOM 803 C CA . ASP A 1 98 ? -2.996 -20.922 -4.437 1.00 62.28 98 ASP A CA 1
ATOM 804 C C . ASP A 1 98 ? -4.284 -20.262 -4.975 1.00 62.28 98 ASP A C 1
ATOM 806 O O . ASP A 1 98 ? -5.092 -19.742 -4.205 1.00 62.28 98 ASP A O 1
ATOM 810 N N . GLY A 1 99 ? -4.502 -20.278 -6.298 1.00 54.16 99 GLY A N 1
ATOM 811 C CA . GLY A 1 99 ? -5.730 -19.784 -6.937 1.00 54.16 99 GLY A CA 1
ATOM 812 C C . GLY A 1 99 ? -5.892 -18.258 -6.941 1.00 54.16 99 GLY A C 1
ATOM 813 O O . GLY A 1 99 ? -6.977 -17.756 -7.221 1.00 54.16 99 GLY A O 1
ATOM 814 N N . VAL A 1 100 ? -4.831 -17.500 -6.645 1.00 56.84 100 VAL A N 1
ATOM 815 C CA . VAL A 1 100 ? -4.883 -16.033 -6.488 1.00 56.84 100 VAL A CA 1
ATOM 816 C C . VAL A 1 100 ? -4.922 -15.301 -7.840 1.00 56.84 100 VAL A C 1
ATOM 818 O O . VAL A 1 100 ? -5.394 -14.170 -7.916 1.00 56.84 100 VAL A O 1
ATOM 821 N N . MET A 1 101 ? -4.472 -15.948 -8.921 1.00 49.28 101 MET A N 1
ATOM 822 C CA . MET A 1 101 ? -4.353 -15.351 -10.263 1.00 49.28 101 MET A CA 1
ATOM 823 C C . MET A 1 101 ? -5.369 -15.890 -11.291 1.00 49.28 101 MET A C 1
ATOM 825 O O . MET A 1 101 ? -5.215 -15.646 -12.488 1.00 49.28 101 MET A O 1
ATOM 829 N N . GLU A 1 102 ? -6.421 -16.604 -10.872 1.00 49.62 102 GLU A N 1
ATOM 830 C CA . GLU A 1 102 ? -7.527 -16.955 -11.779 1.00 49.62 102 GLU A CA 1
ATOM 831 C C . GLU A 1 102 ? -8.502 -15.776 -11.937 1.00 49.62 102 GLU A C 1
ATOM 833 O O . GLU A 1 102 ? -9.558 -15.702 -11.313 1.00 49.62 102 GLU A O 1
ATOM 838 N N . GLY A 1 103 ? -8.144 -14.836 -12.810 1.00 50.97 103 GLY A N 1
ATOM 839 C CA . GLY A 1 103 ? -9.009 -13.726 -13.202 1.00 50.97 103 GLY A CA 1
ATOM 840 C C . GLY A 1 103 ? -8.461 -13.022 -14.436 1.00 50.97 103 GLY A C 1
ATOM 841 O O . GLY A 1 103 ? -7.419 -12.387 -14.359 1.00 50.97 103 GLY A O 1
ATOM 842 N N . ARG A 1 104 ? -9.156 -13.215 -15.560 1.00 40.56 104 ARG A N 1
ATOM 843 C CA . ARG A 1 104 ? -8.861 -12.714 -16.913 1.00 40.56 104 ARG A CA 1
ATOM 844 C C . ARG A 1 104 ? -8.648 -11.208 -17.007 1.00 40.56 104 ARG A C 1
ATOM 846 O O . ARG A 1 104 ? -9.407 -10.480 -16.332 1.00 40.56 104 ARG A O 1
#

Radius of gyration: 20.24 Å; chains: 1; bounding box: 51×39×48 Å

Organism: Meloidogyne incognita (NCBI:txid6306)

Secondary structure (DSSP, 8-state):
------GGGSS-TT-HHHHHHHHHHHHHHHH-------SS---TTSHHHHHHHHHHHHHHHTSTT------HHHHHHHHHHHHHHHHHHHHHHHHHHTTTT---

pLDDT: mean 76.31, std 12.26, range [38.25, 92.75]